Protein AF-A0A0M8T3G4-F1 (afdb_monomer_lite)

pLDDT: mean 87.83, std 5.73, range [63.56, 95.62]

Foldseek 3Di:
DLVVVCVVDDPVCNVVSLVVCVVVLQWAFAPAPPGGAIDGNPFQFGPVQLAGSVNHHDAWDDAPFDDPVLCPVLQVVLLVVCVVVVHDQAQKKKWAQAPVRFTQQFQIWGHHGRDIDGDHDDDPNRVSRRSRNTDHHGTMTMDGHPD

Radius of gyration: 18.66 Å; chains: 1; bounding box: 38×30×55 Å

Secondary structure (DSSP, 8-state):
-HHHHHHHS-HHHHHHHHHHHHHTTSEEE--BTTB--EEETT-SB-TTT-BBTTSPBP--B--TTS-GGGGTTHHHHHHHHHHHHTPPPPSEEEEEB-TTS-B--TTEEEEETTEEEEE---THHHHHHHT-----TT-EEEEE---

Structure (mmCIF, N/CA/C/O backbone):
data_AF-A0A0M8T3G4-F1
#
_entry.id   AF-A0A0M8T3G4-F1
#
loop_
_atom_site.group_PDB
_atom_site.id
_atom_site.type_symbol
_atom_site.label_atom_id
_atom_site.label_alt_id
_atom_site.label_comp_id
_atom_site.label_asym_id
_atom_site.label_entity_id
_atom_site.label_seq_id
_atom_site.pdbx_PDB_ins_code
_atom_site.Cartn_x
_atom_site.Cartn_y
_atom_site.Cartn_z
_atom_site.occupancy
_atom_site.B_iso_or_equiv
_atom_site.auth_seq_id
_atom_site.auth_comp_id
_atom_site.auth_asym_id
_atom_site.auth_atom_id
_atom_site.pdbx_PDB_model_num
ATOM 1 N N . MET A 1 1 ? -22.724 3.999 13.488 1.00 75.00 1 MET A N 1
ATOM 2 C CA . MET A 1 1 ? -23.328 3.354 14.682 1.00 75.00 1 MET A CA 1
ATOM 3 C C . MET A 1 1 ? -22.336 3.340 15.841 1.00 75.00 1 MET A C 1
ATOM 5 O O . MET A 1 1 ? -22.667 3.891 16.879 1.00 75.00 1 MET A O 1
ATOM 9 N N . ILE A 1 2 ? -21.120 2.816 15.632 1.00 80.62 2 ILE A N 1
ATOM 10 C CA . ILE A 1 2 ? -20.031 2.760 16.629 1.00 80.62 2 ILE A CA 1
ATOM 11 C C . ILE A 1 2 ? -19.739 4.137 17.251 1.00 80.62 2 ILE A C 1
ATOM 13 O O . ILE A 1 2 ? -19.848 4.290 18.460 1.00 80.62 2 ILE A O 1
ATOM 17 N N . GLU A 1 3 ? -19.493 5.170 16.437 1.00 80.50 3 GLU A N 1
ATOM 18 C CA . GLU A 1 3 ? -19.206 6.524 16.949 1.00 80.50 3 GLU A CA 1
ATOM 19 C C . GLU A 1 3 ? -20.337 7.124 17.795 1.00 80.50 3 GLU A C 1
ATOM 21 O O . GLU A 1 3 ? -20.079 7.819 18.771 1.00 80.50 3 GLU A O 1
ATOM 26 N N . LYS A 1 4 ? -21.602 6.851 17.442 1.00 80.75 4 LYS A N 1
ATOM 27 C CA . LYS A 1 4 ? -22.755 7.335 18.218 1.00 80.75 4 LYS A CA 1
ATOM 28 C C . LYS A 1 4 ? -22.816 6.667 19.592 1.00 80.75 4 LYS A C 1
ATOM 30 O O . LYS A 1 4 ? -23.148 7.339 20.559 1.00 80.75 4 LYS A O 1
ATOM 35 N N . ALA A 1 5 ? -22.494 5.375 19.668 1.00 77.31 5 ALA A N 1
ATOM 36 C CA . ALA A 1 5 ? -22.449 4.637 20.926 1.00 77.31 5 ALA A CA 1
ATOM 37 C C . ALA A 1 5 ? -21.272 5.082 21.807 1.00 77.31 5 ALA A C 1
ATOM 39 O O . ALA A 1 5 ? -21.477 5.326 22.990 1.00 77.31 5 ALA A O 1
ATOM 40 N N . LEU A 1 6 ? -20.079 5.275 21.227 1.00 81.19 6 LEU A N 1
ATOM 41 C CA . LEU A 1 6 ? -18.908 5.780 21.957 1.00 81.19 6 LEU A CA 1
ATOM 42 C C . LEU A 1 6 ? -19.143 7.196 22.501 1.00 81.19 6 LEU A C 1
ATOM 44 O O . LEU A 1 6 ? -18.851 7.455 23.658 1.00 81.19 6 LEU A O 1
ATOM 48 N N . ARG A 1 7 ? -19.755 8.096 21.718 1.00 81.88 7 ARG A N 1
ATOM 49 C CA . ARG A 1 7 ? -20.089 9.459 22.182 1.00 81.88 7 ARG A CA 1
ATOM 50 C C . ARG A 1 7 ? -21.150 9.507 23.284 1.00 81.88 7 ARG A C 1
ATOM 52 O O . ARG A 1 7 ? -21.239 10.509 23.982 1.00 81.88 7 ARG A O 1
ATOM 59 N N . ALA A 1 8 ? -21.996 8.483 23.386 1.00 77.12 8 ALA A N 1
ATOM 60 C CA . ALA A 1 8 ? -23.045 8.402 24.402 1.00 77.12 8 ALA A CA 1
ATOM 61 C C . ALA A 1 8 ? -22.566 7.733 25.703 1.00 77.12 8 ALA A C 1
ATOM 63 O O . ALA A 1 8 ? -23.256 7.825 26.718 1.00 77.12 8 ALA A O 1
ATOM 64 N N . ALA A 1 9 ? -21.416 7.055 25.670 1.00 78.81 9 ALA A N 1
ATOM 65 C CA . ALA A 1 9 ? -20.799 6.427 26.827 1.00 78.81 9 ALA A CA 1
ATOM 66 C C . ALA A 1 9 ? -20.013 7.459 27.648 1.00 78.81 9 ALA A C 1
ATOM 68 O O . ALA A 1 9 ? -19.378 8.356 27.098 1.00 78.81 9 ALA A O 1
ATOM 69 N N . ASN A 1 10 ? -20.036 7.324 28.974 1.00 83.56 10 ASN A N 1
ATOM 70 C CA . ASN A 1 10 ? -19.040 7.982 29.820 1.00 83.56 10 ASN A CA 1
ATOM 71 C C . ASN A 1 10 ? -17.698 7.218 29.780 1.00 83.56 10 ASN A C 1
ATOM 73 O O . ASN A 1 10 ? -17.633 6.101 29.268 1.00 83.56 10 ASN A O 1
ATOM 77 N N . GLU A 1 11 ? -16.638 7.787 30.362 1.00 75.94 11 GLU A N 1
ATOM 78 C CA . GLU A 1 11 ? -15.284 7.200 30.334 1.00 75.94 11 GLU A CA 1
ATOM 79 C C . GLU A 1 11 ? -15.228 5.751 30.854 1.00 75.94 11 GLU A C 1
ATOM 81 O O . GLU A 1 11 ? -14.522 4.916 30.297 1.00 75.94 11 GLU A O 1
ATOM 86 N N . GLN A 1 12 ? -16.009 5.415 31.889 1.00 76.38 12 GLN A N 1
ATOM 87 C CA . GLN A 1 12 ? -16.068 4.052 32.440 1.00 76.38 12 GLN A CA 1
ATOM 88 C C . GLN A 1 12 ? -16.815 3.074 31.523 1.00 76.38 12 GLN A C 1
ATOM 90 O O . GLN A 1 12 ? -16.531 1.879 31.520 1.00 76.38 12 GLN A O 1
ATOM 95 N N . GLN A 1 13 ? -17.786 3.567 30.758 1.00 86.25 13 GLN A N 1
ATOM 96 C CA . GLN A 1 13 ? -18.588 2.772 29.831 1.00 86.25 13 GLN A CA 1
ATOM 97 C C . GLN A 1 13 ? -17.901 2.584 28.480 1.00 86.25 13 GLN A C 1
ATOM 99 O O . GLN A 1 13 ? -18.222 1.631 27.772 1.00 86.25 13 GLN A O 1
ATOM 104 N N . GLU A 1 14 ? -16.976 3.469 28.111 1.00 85.50 14 GLU A N 1
ATOM 105 C CA . GLU A 1 14 ? -16.338 3.442 26.800 1.00 85.50 14 GLU A CA 1
ATOM 106 C C . GLU A 1 14 ? -15.586 2.127 26.556 1.00 85.50 14 GLU A C 1
ATOM 108 O O . GLU A 1 14 ? -15.777 1.510 25.508 1.00 85.50 14 GLU A O 1
ATOM 113 N N . GLU A 1 15 ? -14.809 1.642 27.531 1.00 86.00 15 GLU A N 1
ATOM 114 C CA . GLU A 1 15 ? -14.068 0.384 27.368 1.00 86.00 15 GLU A CA 1
ATOM 115 C C . GLU A 1 15 ? -15.009 -0.820 27.252 1.00 86.00 15 GLU A C 1
ATOM 117 O O . GLU A 1 15 ? -14.824 -1.661 26.378 1.00 86.00 15 GLU A O 1
ATOM 122 N N . VAL A 1 16 ? -16.088 -0.857 28.041 1.00 88.88 16 VAL A N 1
ATOM 123 C CA . VAL A 1 16 ? -17.111 -1.913 27.941 1.00 88.88 16 VAL A CA 1
ATOM 124 C C . VAL A 1 16 ? -17.764 -1.902 26.556 1.00 88.88 16 VAL A C 1
ATOM 126 O O . VAL A 1 16 ? -17.952 -2.946 25.933 1.00 88.88 16 VAL A O 1
ATOM 129 N N . VAL A 1 17 ? -18.088 -0.717 26.033 1.00 89.31 17 VAL A N 1
ATOM 130 C CA . VAL A 1 17 ? -18.651 -0.557 24.686 1.00 89.31 17 VAL A CA 1
ATOM 131 C C . VAL A 1 17 ? -17.654 -1.023 23.618 1.00 89.31 17 VAL A C 1
ATOM 133 O O . VAL A 1 17 ? -18.047 -1.722 22.679 1.00 89.31 17 VAL A O 1
ATOM 136 N N . ARG A 1 18 ? -16.364 -0.695 23.763 1.00 90.38 18 ARG A N 1
ATOM 137 C CA . ARG A 1 18 ? -15.296 -1.164 22.865 1.00 90.38 18 ARG A CA 1
ATOM 138 C C . ARG A 1 18 ? -15.154 -2.680 22.906 1.00 90.38 18 ARG A C 1
ATOM 140 O O . ARG A 1 18 ? -15.130 -3.296 21.844 1.00 90.38 18 ARG A O 1
ATOM 147 N N . GLU A 1 19 ? -15.129 -3.296 24.085 1.00 90.81 19 GLU A N 1
ATOM 148 C CA . GLU A 1 19 ? -15.077 -4.754 24.243 1.00 90.81 19 GLU A CA 1
ATOM 149 C C . GLU A 1 19 ? -16.262 -5.450 23.569 1.00 90.81 19 GLU A C 1
ATOM 151 O O . GLU A 1 19 ? -16.059 -6.407 22.819 1.00 90.81 19 GLU A O 1
ATOM 156 N N . VAL A 1 20 ? -17.485 -4.939 23.750 1.00 93.31 20 VAL A N 1
ATOM 157 C CA . VAL A 1 20 ? -18.684 -5.471 23.081 1.00 93.31 20 VAL A CA 1
ATOM 158 C C . VAL A 1 20 ? -18.550 -5.373 21.561 1.00 93.31 20 VAL A C 1
ATOM 160 O O . VAL A 1 20 ? -18.824 -6.344 20.854 1.00 93.31 20 VAL A O 1
ATOM 163 N N . PHE A 1 21 ? -18.090 -4.237 21.033 1.00 93.56 21 PHE A N 1
ATOM 164 C CA . PHE A 1 21 ? -17.885 -4.085 19.592 1.00 93.56 21 PHE A CA 1
ATOM 165 C C . PHE A 1 21 ? -16.756 -4.965 19.046 1.00 93.56 21 PHE A C 1
ATOM 167 O O . PHE A 1 21 ? -16.890 -5.488 17.937 1.00 93.56 21 PHE A O 1
ATOM 174 N N . ARG A 1 22 ? -15.675 -5.174 19.808 1.00 93.25 22 ARG A N 1
ATOM 175 C CA . ARG A 1 22 ? -14.606 -6.123 19.461 1.00 93.25 22 ARG A CA 1
ATOM 176 C C . ARG A 1 22 ? -15.144 -7.556 19.426 1.00 93.25 22 ARG A C 1
ATOM 178 O O . ARG A 1 22 ? -14.923 -8.262 18.447 1.00 93.25 22 ARG A O 1
ATOM 185 N N . ALA A 1 23 ? -15.905 -7.968 20.443 1.00 92.44 23 ALA A N 1
ATOM 186 C CA . ALA A 1 23 ? -16.519 -9.296 20.519 1.00 92.44 23 ALA A CA 1
ATOM 187 C C . ALA A 1 23 ? -17.538 -9.541 19.392 1.00 92.44 23 ALA A C 1
ATOM 189 O O . ALA A 1 23 ? -17.631 -10.650 18.871 1.00 92.44 23 ALA A O 1
ATOM 190 N N . ALA A 1 24 ? -18.256 -8.498 18.971 1.00 92.50 24 ALA A N 1
ATOM 191 C CA . ALA A 1 24 ? -19.171 -8.536 17.832 1.00 92.50 24 ALA A CA 1
ATOM 192 C C . ALA A 1 24 ? -18.465 -8.481 16.459 1.00 92.50 24 ALA A C 1
ATOM 194 O O . ALA A 1 24 ? -19.137 -8.510 15.430 1.00 92.50 24 ALA A O 1
ATOM 195 N N . GLY A 1 25 ? -17.132 -8.357 16.417 1.00 90.94 25 GLY A N 1
ATOM 196 C CA . GLY A 1 25 ? -16.353 -8.257 15.177 1.00 90.94 25 GLY A CA 1
ATOM 197 C C . GLY A 1 25 ? -16.485 -6.918 14.443 1.00 90.94 25 GLY A C 1
ATOM 198 O O . GLY A 1 25 ? -16.038 -6.797 13.304 1.00 90.94 25 GLY A O 1
ATOM 199 N N . LEU A 1 26 ? -17.086 -5.910 15.080 1.00 92.62 26 LEU A N 1
ATOM 200 C CA . LEU A 1 26 ? -17.279 -4.569 14.520 1.00 92.62 26 LEU A CA 1
ATOM 201 C C . LEU A 1 26 ? -16.032 -3.692 14.678 1.00 92.62 26 LEU A C 1
ATOM 203 O O . LEU A 1 26 ? -15.796 -2.801 13.857 1.00 92.62 26 LEU A O 1
ATOM 207 N N . LEU A 1 27 ? -15.232 -3.979 15.706 1.00 93.81 27 LEU A N 1
ATOM 208 C CA . LEU A 1 27 ? -13.904 -3.421 15.910 1.00 93.81 27 LEU A CA 1
ATOM 209 C C . LEU A 1 27 ? -12.852 -4.529 15.948 1.00 93.81 27 LEU A C 1
ATOM 211 O O . LEU A 1 27 ? -13.118 -5.655 16.364 1.00 93.81 27 LEU A O 1
ATOM 215 N N . TRP A 1 28 ? -11.629 -4.188 15.567 1.00 92.12 28 TRP A N 1
ATOM 216 C CA . TRP A 1 28 ? -10.445 -4.975 15.865 1.00 92.12 28 TRP A CA 1
ATOM 217 C C . TRP A 1 28 ? -9.375 -4.071 16.466 1.00 92.12 28 TRP A C 1
ATOM 219 O O . TRP A 1 28 ? -9.056 -3.007 15.931 1.00 92.12 28 TRP A O 1
ATOM 229 N N . GLN A 1 29 ? -8.801 -4.512 17.579 1.00 92.25 29 GLN A N 1
ATOM 230 C CA . GLN A 1 29 ? -7.700 -3.802 18.207 1.00 92.25 29 GLN A CA 1
ATOM 231 C C . GLN A 1 29 ? -6.387 -4.167 17.518 1.00 92.25 29 GLN A C 1
ATOM 233 O O . GLN A 1 29 ? -6.107 -5.339 17.235 1.00 92.25 29 GLN A O 1
ATOM 238 N N . CYS A 1 30 ? -5.571 -3.156 17.251 1.00 90.31 30 CYS A N 1
ATOM 239 C CA . CYS A 1 30 ? -4.228 -3.349 16.743 1.00 90.31 30 CYS A CA 1
ATOM 240 C C . CYS A 1 30 ? -3.383 -4.204 17.698 1.00 90.31 30 CYS A C 1
ATOM 242 O O . CYS A 1 30 ? -3.398 -4.018 18.909 1.00 90.31 30 CYS A O 1
ATOM 244 N N . LYS A 1 31 ? -2.613 -5.138 17.130 1.00 86.69 31 LYS A N 1
ATOM 245 C CA . LYS A 1 31 ? -1.692 -6.026 17.865 1.00 86.69 31 LYS A CA 1
ATOM 246 C C . LYS A 1 31 ? -0.238 -5.546 17.808 1.00 86.69 31 LYS A C 1
ATOM 248 O O . LYS A 1 31 ? 0.695 -6.340 17.911 1.00 86.69 31 LYS A O 1
ATOM 253 N N . GLY A 1 32 ? -0.034 -4.258 17.544 1.00 82.50 32 GLY A N 1
ATOM 254 C CA . GLY A 1 32 ? 1.285 -3.639 17.577 1.00 82.50 32 GLY A CA 1
ATOM 255 C C . GLY A 1 32 ? 1.783 -3.555 19.016 1.00 82.50 32 GLY A C 1
ATOM 256 O O . GLY A 1 32 ? 0.992 -3.292 19.914 1.00 82.50 32 GLY A O 1
ATOM 257 N N . ARG A 1 33 ? 3.091 -3.746 19.226 1.00 83.00 33 ARG A N 1
ATOM 258 C CA . ARG A 1 33 ? 3.709 -3.724 20.564 1.00 83.00 33 ARG A CA 1
ATOM 259 C C . ARG A 1 33 ? 3.295 -2.499 21.390 1.00 83.00 33 ARG A C 1
ATOM 261 O O . ARG A 1 33 ? 2.974 -2.652 22.559 1.00 83.00 33 ARG A O 1
ATOM 268 N N . ASP A 1 34 ? 3.257 -1.335 20.745 1.00 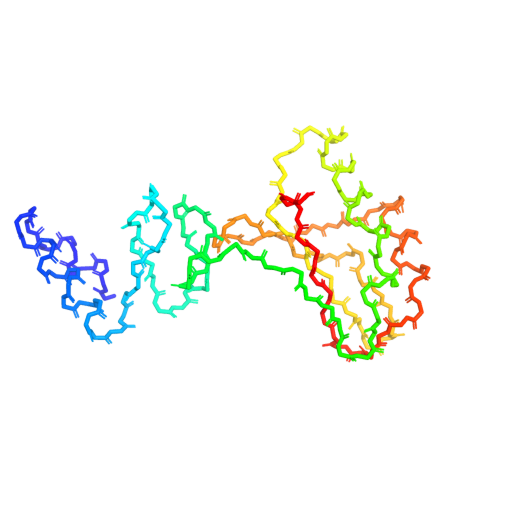85.50 34 ASP A N 1
ATOM 269 C CA . ASP A 1 34 ? 2.984 -0.042 21.379 1.00 85.50 34 ASP A CA 1
ATOM 270 C C . ASP A 1 34 ? 1.739 0.647 20.779 1.00 85.50 34 ASP A C 1
ATOM 272 O O . ASP A 1 34 ? 1.602 1.865 20.838 1.00 85.50 34 ASP A O 1
ATOM 276 N N . CYS A 1 35 ? 0.833 -0.110 20.142 1.00 86.44 35 CYS A N 1
ATOM 277 C CA . CYS A 1 35 ? -0.358 0.447 19.495 1.00 86.44 35 CYS A CA 1
ATOM 278 C C . CYS A 1 35 ? -1.606 -0.369 19.830 1.00 86.44 35 CYS A C 1
ATOM 280 O O . CYS A 1 35 ? -1.768 -1.480 19.327 1.00 86.44 35 CYS A O 1
ATOM 282 N N . LEU A 1 36 ? -2.502 0.237 20.614 1.00 87.38 36 LEU A N 1
ATOM 283 C CA . LEU A 1 36 ? -3.775 -0.333 21.076 1.00 87.38 36 LEU A CA 1
ATOM 284 C C . LEU A 1 36 ? -4.995 0.289 20.377 1.00 87.38 36 LEU A C 1
ATOM 286 O O . LEU A 1 36 ? -6.107 0.241 20.899 1.00 87.38 36 LEU A O 1
ATOM 290 N N . PHE A 1 37 ? -4.787 0.903 19.209 1.00 89.69 37 PHE A N 1
ATOM 291 C CA . PHE A 1 37 ? -5.846 1.590 18.473 1.00 89.69 37 PHE A CA 1
ATOM 292 C C . PHE A 1 37 ? -6.920 0.599 18.002 1.00 89.69 37 PHE A C 1
ATOM 294 O O . PHE A 1 37 ? -6.592 -0.468 17.470 1.00 89.69 37 PHE A O 1
ATOM 301 N N . ASP A 1 38 ? -8.190 0.960 18.181 1.00 91.50 38 ASP A N 1
ATOM 302 C CA . ASP A 1 38 ? -9.326 0.210 17.648 1.00 91.50 38 ASP A CA 1
ATOM 303 C C . ASP A 1 38 ? -9.653 0.667 16.236 1.00 91.50 38 ASP A C 1
ATOM 305 O O . ASP A 1 38 ? -9.842 1.850 15.979 1.00 91.50 38 ASP A O 1
ATOM 309 N N . ASN A 1 39 ? -9.793 -0.296 15.340 1.00 90.94 39 ASN A N 1
ATOM 310 C CA . ASN A 1 39 ? -10.089 -0.068 13.938 1.00 90.94 39 ASN A CA 1
ATOM 311 C C . ASN A 1 39 ? -11.418 -0.728 13.593 1.00 90.94 39 ASN A C 1
ATOM 313 O O . ASN A 1 39 ? -11.790 -1.752 14.164 1.00 90.94 39 ASN A O 1
ATOM 317 N N . THR A 1 40 ? -12.135 -0.171 12.631 1.00 90.62 40 THR A N 1
ATOM 318 C CA . THR A 1 40 ? -13.386 -0.737 12.127 1.00 90.62 40 THR A CA 1
ATOM 319 C C . THR A 1 40 ? -13.159 -2.032 11.352 1.00 90.62 40 THR A C 1
ATOM 321 O O . THR A 1 40 ? -12.086 -2.292 10.803 1.00 90.62 40 THR A O 1
ATOM 324 N N . ALA A 1 41 ? -14.215 -2.837 11.240 1.00 86.31 41 ALA A N 1
ATOM 325 C CA . ALA A 1 41 ? -14.207 -4.058 10.444 1.00 86.31 41 ALA A CA 1
ATOM 326 C C . ALA A 1 41 ? -13.874 -3.848 8.950 1.00 86.31 41 ALA A C 1
ATOM 328 O O . ALA A 1 41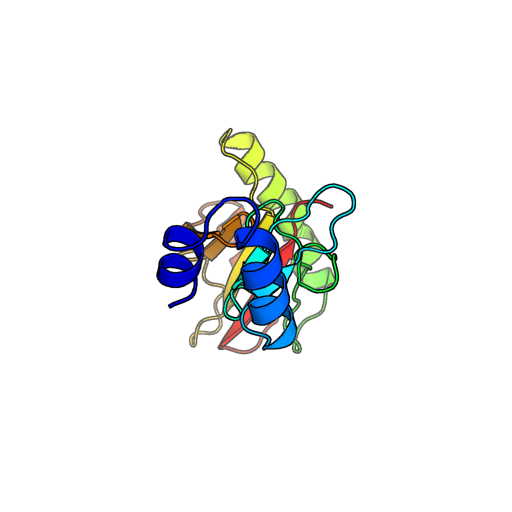 ? -13.446 -4.805 8.311 1.00 86.31 41 ALA A O 1
ATOM 329 N N . ALA A 1 42 ? -14.032 -2.638 8.407 1.00 85.25 42 ALA A N 1
ATOM 330 C CA . ALA A 1 42 ? -13.689 -2.323 7.019 1.00 85.25 42 ALA A CA 1
ATOM 331 C C . ALA A 1 42 ? -12.201 -1.982 6.826 1.00 85.25 42 ALA A C 1
ATOM 333 O O . ALA A 1 42 ? -11.677 -2.120 5.728 1.00 85.25 42 ALA A O 1
ATOM 334 N N . GLN A 1 43 ? -11.506 -1.556 7.885 1.00 84.81 43 GLN A N 1
ATOM 335 C CA . GLN A 1 43 ? -10.088 -1.218 7.808 1.00 84.81 43 GLN A CA 1
ATOM 336 C C . GLN A 1 43 ? -9.235 -2.495 7.770 1.00 84.81 43 GLN A C 1
ATOM 338 O O . GLN A 1 43 ? -9.345 -3.370 8.644 1.00 84.81 43 GLN A O 1
ATOM 343 N N . GLU A 1 44 ? -8.366 -2.588 6.763 1.00 82.00 44 GLU A N 1
ATOM 344 C CA . GLU A 1 44 ? -7.343 -3.635 6.661 1.00 82.00 44 GLU A CA 1
ATOM 345 C C . GLU A 1 44 ? -6.096 -3.307 7.491 1.00 82.00 44 GLU A C 1
ATOM 347 O O . GLU A 1 44 ? -5.470 -4.204 8.067 1.00 82.00 44 GLU A O 1
ATOM 352 N N . LEU A 1 45 ? -5.759 -2.016 7.574 1.00 86.06 45 LEU A N 1
ATOM 353 C CA . LEU A 1 45 ? -4.582 -1.482 8.250 1.00 86.06 45 LEU A CA 1
ATOM 354 C C . LEU A 1 45 ? -4.990 -0.611 9.437 1.00 86.06 45 LEU A C 1
ATOM 356 O O . LEU A 1 45 ? -6.037 0.030 9.435 1.00 86.06 45 LEU A O 1
ATOM 360 N N . CYS A 1 46 ? -4.153 -0.624 10.468 1.00 87.25 46 CYS A N 1
ATOM 361 C CA . CYS A 1 46 ? -4.380 0.099 11.706 1.00 87.25 46 CYS A CA 1
ATOM 362 C C . CYS A 1 46 ? -4.172 1.597 11.499 1.00 87.25 46 CYS A C 1
ATOM 364 O O . CYS A 1 46 ? -3.129 2.006 10.999 1.00 87.25 46 CYS A O 1
ATOM 366 N N . GLU A 1 47 ? -5.094 2.415 11.984 1.00 84.75 47 GLU A N 1
ATOM 367 C CA . GLU A 1 47 ? -5.015 3.869 11.916 1.00 84.75 47 GLU A CA 1
ATOM 368 C C . GLU A 1 47 ? -3.910 4.483 12.758 1.00 84.75 47 GLU A C 1
ATOM 370 O O . GLU A 1 47 ? -3.258 5.426 12.320 1.00 84.75 47 GLU A O 1
ATOM 375 N N . GLY A 1 48 ? -3.605 3.888 13.908 1.00 82.19 48 GLY A N 1
ATOM 376 C CA . GLY A 1 48 ? -2.522 4.377 14.753 1.00 82.19 48 GLY A CA 1
ATOM 377 C C . GLY A 1 48 ? -1.114 4.062 14.233 1.00 82.19 48 GLY A C 1
ATOM 378 O O . GLY A 1 48 ? -0.187 4.809 14.524 1.00 82.19 48 GLY A O 1
ATOM 379 N N . CYS A 1 49 ? -0.905 2.944 13.524 1.00 83.12 49 CYS A N 1
ATOM 380 C CA . CYS A 1 49 ? 0.461 2.503 13.177 1.00 83.12 49 CYS A CA 1
ATOM 381 C C . CYS A 1 49 ? 0.627 1.742 11.851 1.00 83.12 49 CYS A C 1
ATOM 383 O O . CYS A 1 49 ? 1.687 1.160 11.615 1.00 83.12 49 CYS A O 1
ATOM 385 N N . GLY A 1 50 ? -0.414 1.659 11.024 1.00 81.94 50 GLY A N 1
ATOM 386 C CA . GLY A 1 50 ? -0.377 1.037 9.697 1.00 81.94 50 GLY A CA 1
ATOM 387 C C . GLY A 1 50 ? -0.188 -0.479 9.663 1.00 81.94 50 GLY A C 1
ATOM 388 O O . GLY A 1 50 ? 0.041 -1.064 8.607 1.00 81.94 50 GLY A O 1
ATOM 389 N N . ARG A 1 51 ? -0.279 -1.160 10.810 1.00 87.44 51 ARG A N 1
ATOM 390 C CA . ARG A 1 51 ? -0.185 -2.626 10.884 1.00 87.44 51 ARG A CA 1
ATOM 391 C C . ARG A 1 51 ? -1.511 -3.296 10.550 1.00 87.44 51 ARG A C 1
ATOM 393 O O . ARG A 1 51 ? -2.564 -2.820 10.941 1.00 87.44 51 ARG A O 1
ATOM 400 N N . GLN A 1 52 ? -1.447 -4.449 9.906 1.00 87.81 52 GLN A N 1
ATOM 401 C CA . GLN A 1 52 ? -2.563 -5.359 9.689 1.00 87.81 52 GLN A CA 1
ATOM 402 C C . GLN A 1 52 ? -3.111 -5.925 11.009 1.00 87.81 52 GLN A C 1
ATOM 404 O O . GLN A 1 52 ? -2.446 -5.914 12.050 1.00 87.81 52 GLN A O 1
ATOM 409 N N . ARG A 1 53 ? -4.295 -6.547 10.941 1.00 88.00 53 ARG A N 1
ATOM 410 C CA . ARG A 1 53 ? -4.965 -7.243 12.065 1.00 88.00 53 ARG A CA 1
ATOM 411 C C . ARG A 1 53 ? -4.114 -8.279 12.789 1.00 88.00 53 ARG A C 1
ATOM 413 O O . ARG A 1 53 ? -4.283 -8.523 13.982 1.00 88.00 53 ARG A O 1
ATOM 420 N N . ASN A 1 54 ? -3.209 -8.919 12.060 1.00 86.38 54 ASN A N 1
ATOM 421 C CA . ASN A 1 54 ? -2.279 -9.916 12.587 1.00 86.38 54 ASN A CA 1
ATOM 422 C C . ASN A 1 54 ? -1.006 -9.285 13.197 1.00 86.38 54 ASN A C 1
ATOM 424 O O . ASN A 1 54 ? -0.096 -10.013 13.581 1.00 86.38 54 ASN A O 1
ATOM 428 N N . GLY A 1 55 ? -0.918 -7.952 13.263 1.00 85.50 55 GLY A N 1
ATOM 429 C CA . GLY A 1 55 ? 0.236 -7.201 13.762 1.00 85.50 55 GLY A CA 1
ATOM 430 C C . GLY A 1 55 ? 1.377 -7.032 12.752 1.00 85.50 55 GLY A C 1
ATOM 431 O O . GLY A 1 55 ? 2.361 -6.350 13.053 1.00 85.50 55 GLY A O 1
ATOM 432 N N . ARG A 1 56 ? 1.286 -7.614 11.551 1.00 86.31 56 ARG A N 1
ATOM 433 C CA . ARG A 1 56 ? 2.289 -7.441 10.488 1.00 86.31 56 ARG A CA 1
ATOM 434 C C . ARG A 1 56 ? 2.140 -6.071 9.829 1.00 86.31 56 ARG A C 1
ATOM 436 O O . ARG A 1 56 ? 1.065 -5.489 9.847 1.00 86.31 56 ARG A O 1
ATOM 443 N N . ARG A 1 57 ? 3.220 -5.532 9.267 1.00 85.75 57 ARG A N 1
ATOM 444 C CA . ARG A 1 57 ? 3.138 -4.355 8.383 1.00 85.75 57 ARG A CA 1
ATOM 445 C C . ARG A 1 57 ? 2.561 -4.773 7.025 1.00 85.75 57 ARG A C 1
ATOM 447 O O . ARG A 1 57 ? 2.574 -5.965 6.708 1.00 85.75 57 ARG A O 1
ATOM 454 N N . ILE A 1 58 ? 2.059 -3.808 6.255 1.00 87.31 58 ILE A N 1
ATOM 455 C CA . ILE A 1 58 ? 1.673 -4.023 4.854 1.00 87.31 58 ILE A CA 1
ATOM 456 C C . ILE A 1 58 ? 2.834 -4.681 4.098 1.00 87.31 58 ILE A C 1
ATOM 458 O O . ILE A 1 58 ? 3.955 -4.232 4.210 1.00 87.31 58 ILE A O 1
ATOM 462 N N . ALA A 1 59 ? 2.627 -5.791 3.402 1.00 89.56 59 ALA A N 1
ATOM 463 C CA . ALA A 1 59 ? 3.728 -6.511 2.755 1.00 89.56 59 ALA A CA 1
ATOM 464 C C . ALA A 1 59 ? 3.731 -6.277 1.246 1.00 89.56 59 ALA A C 1
ATOM 466 O O . ALA A 1 59 ? 2.707 -5.876 0.683 1.00 89.56 59 ALA A O 1
ATOM 467 N N . ASP A 1 60 ? 4.852 -6.600 0.600 1.00 91.88 60 ASP A N 1
ATOM 468 C CA . ASP A 1 60 ? 4.890 -6.697 -0.856 1.00 91.88 60 ASP A CA 1
ATOM 469 C C . ASP A 1 60 ? 3.765 -7.624 -1.351 1.00 91.88 60 ASP A C 1
ATOM 471 O O . ASP A 1 60 ? 3.416 -8.612 -0.693 1.00 91.88 60 ASP A O 1
ATOM 475 N N . ARG A 1 61 ? 3.196 -7.299 -2.508 1.00 92.31 61 ARG A N 1
ATOM 476 C CA . ARG A 1 61 ? 2.296 -8.169 -3.266 1.00 92.31 61 ARG A CA 1
ATOM 477 C C . ARG A 1 61 ? 2.893 -8.281 -4.652 1.00 92.31 61 ARG A C 1
ATOM 479 O O . ARG A 1 61 ? 2.947 -7.286 -5.358 1.00 92.31 61 ARG A O 1
ATOM 486 N N . VAL A 1 62 ? 3.366 -9.470 -4.995 1.00 91.56 62 VAL A N 1
ATOM 487 C CA . VAL A 1 62 ? 3.850 -9.767 -6.342 1.00 91.56 62 VAL A CA 1
ATOM 488 C C . VAL A 1 62 ? 2.688 -10.394 -7.113 1.00 91.56 62 VAL A C 1
ATOM 490 O O . VAL A 1 62 ? 2.009 -11.256 -6.537 1.00 91.56 62 VAL A O 1
ATOM 493 N N . PRO A 1 63 ? 2.431 -9.963 -8.357 1.00 90.12 63 PRO A N 1
ATOM 494 C CA . PRO A 1 63 ? 1.445 -10.600 -9.216 1.00 90.12 63 PRO A CA 1
ATOM 495 C C . PRO A 1 63 ? 1.695 -12.113 -9.324 1.00 90.12 63 PRO A C 1
ATOM 497 O O . PRO A 1 63 ? 2.850 -12.523 -9.456 1.00 90.12 63 PRO A O 1
ATOM 500 N N . PRO A 1 64 ? 0.655 -12.962 -9.250 1.00 86.75 64 PRO A N 1
ATOM 501 C CA . PRO A 1 64 ? 0.785 -14.414 -9.387 1.00 86.75 64 PRO A CA 1
ATOM 502 C C . PRO A 1 64 ? 1.525 -14.882 -10.646 1.00 86.75 64 PRO A C 1
ATOM 504 O O . PRO A 1 64 ? 2.148 -15.944 -10.627 1.00 86.75 64 PRO A O 1
ATOM 507 N N . SER A 1 65 ? 1.439 -14.110 -11.727 1.00 86.62 65 SER A N 1
ATOM 508 C CA . SER A 1 65 ? 2.076 -14.394 -13.015 1.00 86.62 65 SER A CA 1
ATOM 509 C C . SER A 1 65 ? 3.553 -13.957 -13.096 1.00 86.62 65 SER A C 1
ATOM 511 O O . SER A 1 65 ? 4.226 -14.263 -14.083 1.00 86.62 65 SER A O 1
ATOM 513 N N . SER A 1 66 ? 4.089 -13.307 -12.055 1.00 86.31 66 SER A N 1
ATOM 514 C CA . SER A 1 66 ? 5.417 -12.677 -12.063 1.00 86.31 66 SER A CA 1
ATOM 515 C C . SER A 1 66 ? 6.330 -13.186 -10.946 1.00 86.31 66 SER A C 1
ATOM 517 O O . SER A 1 66 ? 5.890 -13.766 -9.950 1.00 86.31 66 SER A O 1
ATOM 519 N N . HIS A 1 67 ? 7.637 -12.952 -11.085 1.00 87.12 67 HIS A N 1
ATOM 520 C CA . HIS A 1 67 ? 8.630 -13.292 -10.070 1.00 87.12 67 HIS A CA 1
ATOM 521 C C . HIS A 1 67 ? 9.013 -12.051 -9.240 1.00 87.12 67 HIS A C 1
ATOM 523 O O . HIS A 1 67 ? 9.129 -10.960 -9.793 1.00 87.12 67 HIS A O 1
ATOM 529 N N . PRO A 1 68 ? 9.280 -12.173 -7.922 1.00 85.06 68 PRO A N 1
ATOM 530 C CA . PRO A 1 68 ? 9.709 -11.035 -7.102 1.00 85.06 68 PRO A CA 1
ATOM 531 C C . PRO A 1 68 ? 10.948 -10.299 -7.634 1.00 85.06 68 PRO A C 1
ATOM 533 O O . PRO A 1 68 ? 11.067 -9.089 -7.449 1.00 85.06 68 PRO A O 1
ATOM 536 N N . ASP A 1 69 ? 11.853 -11.024 -8.297 1.00 87.25 69 ASP A N 1
ATOM 537 C CA . ASP A 1 69 ? 13.083 -10.458 -8.865 1.00 87.25 69 ASP A CA 1
ATOM 538 C C . ASP A 1 69 ? 12.816 -9.500 -10.029 1.00 87.25 69 ASP A C 1
ATOM 540 O O . ASP A 1 69 ? 13.606 -8.583 -10.240 1.00 87.25 69 ASP A O 1
ATOM 544 N N . ASP A 1 70 ? 11.689 -9.663 -10.731 1.00 84.75 70 ASP A N 1
ATOM 545 C CA . ASP A 1 70 ? 11.297 -8.779 -11.834 1.00 84.75 70 ASP A CA 1
ATOM 546 C C . ASP A 1 70 ? 11.121 -7.335 -11.329 1.00 84.75 70 ASP A C 1
ATOM 548 O O . ASP A 1 70 ? 11.392 -6.380 -12.044 1.00 84.75 70 ASP A O 1
ATOM 552 N N . PHE A 1 71 ? 10.770 -7.169 -10.050 1.00 87.81 71 PHE A N 1
ATOM 553 C CA . PHE A 1 71 ? 10.472 -5.881 -9.419 1.00 87.81 71 PHE A CA 1
ATOM 554 C C . PHE A 1 71 ? 11.545 -5.431 -8.420 1.00 87.81 71 PHE A C 1
ATOM 556 O O . PHE A 1 71 ? 11.345 -4.460 -7.683 1.00 87.81 71 PHE A O 1
ATOM 563 N N . ALA A 1 72 ? 12.686 -6.126 -8.349 1.00 86.56 72 ALA A N 1
ATOM 564 C CA . ALA A 1 72 ? 13.696 -5.889 -7.316 1.00 86.56 72 ALA A CA 1
ATOM 565 C C . ALA A 1 72 ? 14.257 -4.455 -7.338 1.00 86.56 72 ALA A C 1
ATOM 567 O O . ALA A 1 72 ? 14.599 -3.909 -6.286 1.00 86.56 72 ALA A O 1
ATOM 568 N N . ALA A 1 73 ? 14.313 -3.834 -8.521 1.00 88.94 73 ALA A N 1
ATOM 569 C CA . ALA A 1 73 ? 14.800 -2.470 -8.707 1.00 88.94 73 ALA A CA 1
ATOM 570 C C . ALA A 1 73 ? 13.790 -1.385 -8.286 1.00 88.94 73 ALA A C 1
ATOM 572 O O . ALA A 1 73 ? 14.202 -0.268 -7.978 1.00 88.94 73 ALA A O 1
ATOM 573 N N . LEU A 1 74 ? 12.489 -1.695 -8.208 1.00 92.88 74 LEU A N 1
ATOM 574 C CA . LEU A 1 74 ? 11.467 -0.683 -7.923 1.00 92.88 74 LEU A CA 1
ATOM 575 C C . LEU A 1 74 ? 11.545 -0.149 -6.495 1.00 92.88 74 LEU A C 1
ATOM 577 O O . LEU A 1 74 ? 11.434 1.054 -6.288 1.00 92.88 74 LEU A O 1
ATOM 581 N N . ARG A 1 75 ? 11.761 -1.007 -5.488 1.00 94.56 75 ARG A N 1
ATOM 582 C CA . ARG A 1 75 ? 11.830 -0.552 -4.086 1.00 94.56 75 ARG A CA 1
ATOM 583 C C . ARG A 1 75 ? 12.891 0.535 -3.862 1.00 94.56 75 ARG A C 1
ATOM 585 O O . ARG A 1 75 ? 12.513 1.592 -3.354 1.00 94.56 75 ARG A O 1
ATOM 592 N N 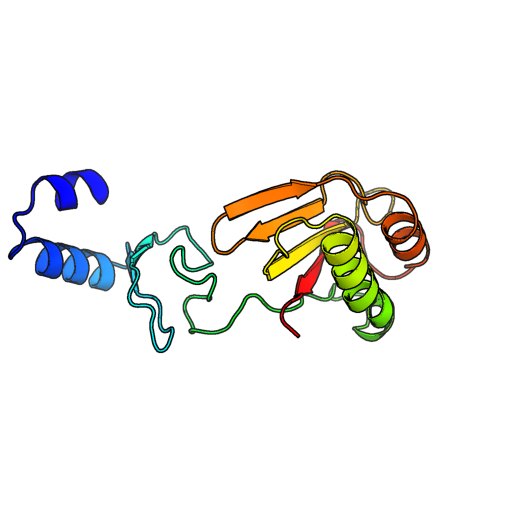. PRO A 1 76 ? 14.183 0.323 -4.190 1.00 94.75 76 PRO A N 1
ATOM 593 C CA . PRO A 1 76 ? 15.196 1.351 -3.962 1.00 94.75 76 PRO A CA 1
ATOM 594 C C . PRO A 1 76 ? 14.923 2.617 -4.781 1.00 94.75 76 PRO A C 1
ATOM 596 O O . PRO A 1 76 ? 15.203 3.718 -4.311 1.00 94.75 76 PRO A O 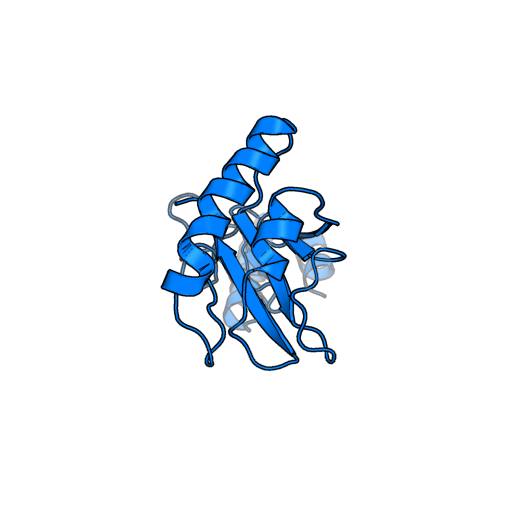1
ATOM 599 N N . LEU A 1 77 ? 14.332 2.478 -5.969 1.00 95.44 77 LEU A N 1
ATOM 600 C CA . LEU A 1 77 ? 13.977 3.604 -6.821 1.00 95.44 77 LEU A CA 1
ATOM 601 C C . LEU A 1 77 ? 12.848 4.449 -6.205 1.00 95.44 77 LEU A C 1
ATOM 603 O O . LEU A 1 77 ? 12.987 5.665 -6.096 1.00 95.44 77 LEU A O 1
ATOM 607 N N . LEU A 1 78 ? 11.788 3.819 -5.694 1.00 95.62 78 LEU A N 1
ATOM 608 C CA . LEU A 1 78 ? 10.704 4.499 -4.976 1.00 95.62 78 LEU A CA 1
ATOM 609 C C . LEU A 1 78 ? 11.198 5.157 -3.683 1.00 95.62 78 LEU A C 1
ATOM 611 O O . LEU A 1 78 ? 10.847 6.299 -3.393 1.00 95.62 78 LEU A O 1
ATOM 615 N N . GLN A 1 79 ? 12.049 4.470 -2.915 1.00 95.44 79 GLN A N 1
ATOM 616 C CA . GLN A 1 79 ? 12.667 5.053 -1.720 1.00 95.44 79 GLN A CA 1
ATOM 617 C C . GLN A 1 79 ? 13.484 6.304 -2.072 1.00 95.44 79 GLN A C 1
ATOM 619 O O . GLN A 1 79 ? 13.389 7.318 -1.374 1.00 95.44 79 GLN A O 1
ATOM 624 N N . ALA A 1 80 ? 14.254 6.264 -3.164 1.00 95.06 80 ALA A N 1
ATOM 625 C CA . ALA A 1 80 ? 15.018 7.411 -3.640 1.00 95.06 80 ALA A CA 1
ATOM 626 C C . ALA A 1 80 ? 14.106 8.554 -4.114 1.00 95.06 80 ALA A C 1
ATOM 628 O O . ALA A 1 80 ? 14.374 9.705 -3.773 1.00 95.06 80 ALA A O 1
ATOM 629 N N . TYR A 1 81 ? 13.013 8.241 -4.818 1.00 95.44 81 TYR A N 1
ATOM 630 C CA . TYR A 1 81 ? 12.015 9.214 -5.270 1.00 95.44 81 TYR A CA 1
ATOM 631 C C . TYR A 1 81 ? 11.453 10.030 -4.097 1.00 95.44 81 TYR A C 1
ATOM 633 O O . TYR A 1 81 ? 11.616 11.251 -4.060 1.00 95.44 81 TYR A O 1
ATOM 641 N N . PHE A 1 82 ? 10.876 9.371 -3.085 1.00 94.50 82 PHE A N 1
ATOM 642 C CA . PHE A 1 82 ? 10.284 10.070 -1.934 1.00 94.50 82 PHE A CA 1
ATOM 643 C C . PHE A 1 82 ? 11.330 10.808 -1.095 1.00 94.50 82 PHE A C 1
ATOM 645 O O . PHE A 1 82 ? 11.075 11.918 -0.625 1.00 94.50 82 PHE A O 1
ATOM 652 N N . THR A 1 83 ? 12.525 10.229 -0.945 1.00 93.94 83 THR A N 1
ATOM 653 C CA . THR A 1 83 ? 13.634 10.898 -0.249 1.00 93.94 83 THR A CA 1
ATOM 654 C C . THR A 1 83 ? 14.057 12.177 -0.974 1.00 93.94 83 THR A C 1
ATOM 656 O O . THR A 1 83 ? 14.253 13.206 -0.330 1.00 93.94 83 THR A O 1
ATOM 659 N N . GLY A 1 84 ? 14.170 12.137 -2.306 1.00 93.12 84 GLY A N 1
ATOM 660 C CA . GLY A 1 84 ? 14.568 13.280 -3.130 1.00 93.12 84 GLY A CA 1
ATOM 661 C C . GLY A 1 84 ? 13.533 14.405 -3.156 1.00 93.12 84 GLY A C 1
ATOM 662 O O . GLY A 1 84 ? 13.909 15.575 -3.165 1.00 93.12 84 GLY A O 1
ATOM 663 N N . GLN A 1 85 ? 12.244 14.062 -3.101 1.00 91.81 85 GLN A N 1
ATOM 664 C CA . GLN A 1 85 ? 11.140 15.028 -3.027 1.00 91.81 85 GLN A CA 1
ATOM 665 C C . GLN A 1 85 ? 10.984 15.660 -1.631 1.00 91.81 85 GLN A C 1
ATOM 667 O O . GLN A 1 85 ? 10.302 16.672 -1.478 1.00 91.81 85 GLN A O 1
ATOM 672 N N . GLY A 1 86 ? 11.592 15.076 -0.591 1.00 90.44 86 GLY A N 1
ATOM 673 C CA . GLY A 1 86 ? 11.433 15.536 0.794 1.00 90.44 86 GLY A CA 1
ATOM 674 C C . GLY A 1 86 ? 10.021 15.325 1.356 1.00 90.44 86 GLY A C 1
ATOM 675 O O . GLY A 1 86 ? 9.654 15.924 2.367 1.00 90.44 86 GLY A O 1
ATOM 676 N N . THR A 1 87 ? 9.217 14.489 0.703 1.00 88.38 87 THR A N 1
ATOM 677 C CA . THR A 1 87 ? 7.859 14.135 1.121 1.00 88.38 87 THR A CA 1
ATOM 678 C C . THR A 1 87 ? 7.875 12.981 2.126 1.00 88.38 87 THR A C 1
ATOM 680 O O . THR A 1 87 ? 8.816 12.182 2.128 1.00 88.38 87 THR A O 1
ATOM 683 N N . PRO A 1 88 ? 6.837 12.835 2.969 1.00 89.88 88 PRO A N 1
ATOM 684 C CA . PRO A 1 88 ? 6.703 11.667 3.834 1.00 89.88 88 PRO A CA 1
ATOM 685 C C . PRO A 1 88 ? 6.763 10.360 3.031 1.00 89.88 88 PRO A C 1
ATOM 687 O O . PRO A 1 88 ? 6.074 10.217 2.028 1.00 89.88 88 PRO A O 1
ATOM 690 N N . MET A 1 89 ? 7.570 9.399 3.485 1.00 92.31 89 MET A N 1
ATOM 691 C CA . MET A 1 89 ? 7.644 8.076 2.860 1.00 92.31 89 MET A CA 1
ATOM 692 C C . MET A 1 89 ? 6.350 7.293 3.146 1.00 92.31 89 MET A C 1
ATOM 694 O O . MET A 1 89 ? 6.009 7.132 4.325 1.00 92.31 89 MET A O 1
ATOM 698 N N . PRO A 1 90 ? 5.648 6.770 2.125 1.00 92.38 90 PRO A N 1
ATOM 699 C CA . PRO A 1 90 ? 4.535 5.859 2.353 1.00 92.38 90 PRO A CA 1
ATOM 700 C C . PRO A 1 90 ? 5.025 4.505 2.882 1.00 92.38 90 PRO A C 1
ATOM 702 O O . PRO A 1 90 ? 6.175 4.110 2.688 1.00 92.38 90 PRO A O 1
ATOM 705 N N . ASP A 1 91 ? 4.143 3.755 3.542 1.00 90.56 91 ASP A N 1
ATOM 706 C CA . ASP A 1 91 ? 4.430 2.384 3.976 1.00 90.56 91 ASP A CA 1
ATOM 707 C C . ASP A 1 91 ? 4.584 1.436 2.774 1.00 90.56 91 ASP A C 1
ATOM 709 O O . ASP A 1 91 ? 5.354 0.468 2.825 1.00 90.56 91 ASP A O 1
ATOM 713 N N . ALA A 1 92 ? 3.835 1.705 1.702 1.00 93.50 92 ALA A N 1
ATOM 714 C CA . ALA A 1 92 ? 3.832 0.949 0.457 1.00 93.50 92 ALA A CA 1
ATOM 715 C C . ALA A 1 92 ? 3.288 1.780 -0.713 1.00 93.50 92 ALA A C 1
ATOM 717 O O . ALA A 1 92 ? 2.546 2.740 -0.516 1.00 93.50 92 ALA A O 1
ATOM 718 N N . VAL A 1 93 ? 3.596 1.338 -1.929 1.00 95.00 93 VAL A N 1
ATOM 719 C CA . VAL A 1 93 ? 3.012 1.838 -3.181 1.00 95.00 93 VAL A CA 1
ATOM 720 C C . VAL A 1 93 ? 2.387 0.666 -3.922 1.00 95.00 93 VAL A C 1
ATOM 722 O O . VAL A 1 93 ? 2.966 -0.419 -3.927 1.00 95.00 93 VAL A O 1
ATOM 725 N N . THR A 1 94 ? 1.196 0.846 -4.488 1.00 95.00 94 THR A N 1
ATOM 726 C CA . THR A 1 94 ? 0.540 -0.148 -5.349 1.00 95.00 94 THR A CA 1
ATOM 727 C C . THR A 1 94 ? 0.356 0.402 -6.750 1.00 95.00 94 THR A C 1
ATOM 729 O O . THR A 1 94 ? -0.172 1.500 -6.903 1.00 95.00 94 THR A O 1
ATOM 732 N N . PHE A 1 95 ? 0.772 -0.388 -7.729 1.00 94.44 95 PHE A N 1
ATOM 733 C CA . PHE A 1 95 ? 0.566 -0.170 -9.152 1.00 94.44 95 PHE A CA 1
ATOM 734 C C . PHE A 1 95 ? -0.425 -1.213 -9.651 1.00 94.44 95 PHE A C 1
ATOM 736 O O . PHE A 1 95 ? -0.337 -2.380 -9.258 1.00 94.44 95 PHE A O 1
ATOM 743 N N . GLU A 1 96 ? -1.353 -0.783 -10.492 1.00 92.19 96 GLU A N 1
ATOM 744 C CA . GLU A 1 96 ? -2.253 -1.663 -11.232 1.00 92.19 96 GLU A CA 1
ATOM 745 C C . GLU A 1 96 ? -1.658 -1.893 -12.619 1.00 92.19 96 GLU A C 1
ATOM 747 O O . GLU A 1 96 ? -0.995 -1.011 -13.173 1.00 92.19 96 GLU A O 1
ATOM 752 N N . LYS A 1 97 ? -1.873 -3.084 -13.168 1.00 88.25 97 LYS A N 1
ATOM 753 C CA . LYS A 1 97 ? -1.622 -3.355 -14.575 1.00 88.25 97 LYS A CA 1
ATOM 754 C C . LYS A 1 97 ? -2.911 -3.171 -15.357 1.00 88.25 97 LYS A C 1
ATOM 756 O O . LYS A 1 97 ? -3.895 -3.855 -15.068 1.00 88.25 97 LYS A O 1
ATOM 761 N N . ASP A 1 98 ? -2.923 -2.256 -16.317 1.00 86.06 98 ASP A N 1
ATOM 762 C CA . ASP A 1 98 ? -4.135 -1.971 -17.077 1.00 86.06 98 ASP A CA 1
ATOM 763 C C . ASP A 1 98 ? -4.490 -3.083 -18.079 1.00 86.06 98 ASP A C 1
ATOM 765 O O . ASP A 1 98 ? -3.818 -4.111 -18.214 1.00 86.06 98 ASP A O 1
ATOM 769 N N . PHE A 1 99 ? -5.608 -2.879 -18.776 1.00 82.75 99 PHE A N 1
ATOM 770 C CA . PHE A 1 99 ? -6.112 -3.805 -19.788 1.00 82.75 99 PHE A CA 1
ATOM 771 C C . PHE A 1 99 ? -5.310 -3.802 -21.094 1.00 82.75 99 PHE A C 1
ATOM 773 O O . PHE A 1 99 ? -5.473 -4.736 -21.882 1.00 82.75 99 PHE A O 1
ATOM 780 N N . ASP A 1 100 ? -4.443 -2.808 -21.298 1.00 82.50 100 ASP A N 1
ATOM 781 C CA . ASP A 1 100 ? -3.499 -2.736 -22.414 1.00 82.50 100 ASP A CA 1
ATOM 782 C C . ASP A 1 100 ? -2.150 -3.399 -22.066 1.00 82.50 100 ASP A C 1
ATOM 784 O O . ASP A 1 100 ? -1.271 -3.504 -22.920 1.00 82.50 100 ASP A O 1
ATOM 788 N N . ASN A 1 101 ? -2.063 -3.997 -20.867 1.00 79.00 101 ASN A N 1
ATOM 789 C CA . ASN A 1 101 ? -0.919 -4.730 -20.332 1.00 79.00 101 ASN A CA 1
ATOM 790 C C . ASN A 1 101 ? 0.267 -3.828 -19.950 1.00 79.00 101 ASN A C 1
ATOM 792 O O . ASN A 1 101 ? 1.400 -4.313 -19.881 1.00 79.00 101 ASN A O 1
ATOM 796 N N . ASP A 1 102 ? -0.014 -2.574 -19.602 1.00 84.56 102 ASP A N 1
ATOM 797 C CA . ASP A 1 102 ? 0.971 -1.605 -19.137 1.00 84.56 102 ASP A CA 1
ATOM 798 C C . ASP A 1 102 ? 0.846 -1.384 -17.623 1.00 84.56 102 ASP A C 1
ATOM 800 O O . ASP A 1 102 ? -0.241 -1.393 -17.034 1.00 84.56 102 ASP A O 1
ATOM 804 N N . TRP A 1 103 ? 1.988 -1.228 -16.953 1.00 87.44 103 TRP A N 1
ATOM 805 C CA . TRP A 1 103 ? 2.002 -0.837 -15.547 1.00 87.44 103 TRP A CA 1
ATOM 806 C C . TRP A 1 103 ? 1.662 0.639 -15.430 1.00 87.44 103 TRP A C 1
ATOM 808 O O . TRP A 1 103 ? 2.406 1.499 -15.894 1.00 87.44 103 TRP A O 1
ATOM 818 N N . VAL A 1 104 ? 0.556 0.942 -14.759 1.00 87.56 104 VAL A N 1
ATOM 819 C CA . VAL A 1 104 ? 0.049 2.307 -14.716 1.00 87.56 104 VAL A CA 1
ATOM 820 C C . VAL A 1 104 ? 0.863 3.137 -13.719 1.00 87.56 104 VAL A C 1
ATOM 822 O O . VAL A 1 104 ? 0.763 2.961 -12.502 1.00 87.56 104 VAL A O 1
ATOM 825 N N . SER A 1 105 ? 1.691 4.046 -14.239 1.00 88.00 105 SER A N 1
ATOM 826 C CA . SER A 1 105 ? 2.460 5.017 -13.447 1.00 88.00 105 SER A CA 1
ATOM 827 C C . SER A 1 105 ? 1.571 6.122 -12.859 1.00 88.00 105 SER A C 1
ATOM 829 O O . SER A 1 105 ? 1.850 6.630 -11.769 1.00 88.00 105 SER A O 1
ATOM 831 N N . TYR A 1 106 ? 0.479 6.460 -13.550 1.00 87.12 106 TYR A N 1
ATOM 832 C CA . TYR A 1 106 ? -0.544 7.398 -13.098 1.00 87.12 106 TYR A CA 1
ATOM 833 C C . TYR A 1 106 ? -1.583 6.714 -12.196 1.00 87.12 106 TYR A C 1
ATOM 835 O O . TYR A 1 106 ? -1.952 5.561 -12.385 1.00 87.12 106 TYR A O 1
ATOM 843 N N . GLY A 1 107 ? -2.079 7.411 -11.178 1.00 86.69 107 GLY A N 1
ATOM 844 C CA . GLY A 1 107 ? -3.065 6.858 -10.250 1.00 86.69 107 GLY A CA 1
ATOM 845 C C . GLY A 1 107 ? -2.532 5.728 -9.362 1.00 86.69 107 GLY A C 1
ATOM 846 O O . GLY A 1 107 ? -3.324 4.983 -8.783 1.00 86.69 107 GLY A O 1
ATOM 847 N N . ALA A 1 108 ? -1.213 5.607 -9.203 1.00 93.88 108 ALA A N 1
ATOM 848 C CA . ALA A 1 108 ? -0.631 4.662 -8.264 1.00 93.88 108 ALA A CA 1
ATOM 849 C C . ALA A 1 108 ? -1.113 4.969 -6.838 1.00 93.88 108 ALA A C 1
ATOM 851 O O . ALA A 1 108 ? -1.222 6.121 -6.414 1.00 93.88 108 ALA A O 1
ATOM 852 N N . THR A 1 109 ? -1.406 3.929 -6.061 1.00 95.19 109 THR A N 1
ATOM 853 C CA . THR A 1 109 ? -1.938 4.094 -4.705 1.00 95.19 109 THR A CA 1
ATOM 854 C C . THR A 1 109 ? -0.807 4.120 -3.682 1.00 95.19 109 THR A C 1
ATOM 856 O O . THR A 1 109 ? -0.142 3.106 -3.450 1.00 95.19 109 THR A O 1
ATOM 859 N N . LEU A 1 110 ? -0.619 5.256 -3.013 1.00 94.44 110 LEU A N 1
ATOM 860 C CA . LEU A 1 110 ? 0.258 5.402 -1.853 1.00 94.44 110 LEU A CA 1
ATOM 861 C C . LEU A 1 110 ? -0.473 4.966 -0.585 1.00 94.44 110 LEU A C 1
ATOM 863 O O . LEU A 1 110 ? -1.602 5.386 -0.338 1.00 94.44 110 LEU A O 1
ATOM 867 N N . HIS A 1 111 ? 0.179 4.158 0.249 1.00 91.31 111 HIS A N 1
ATOM 868 C CA . HIS A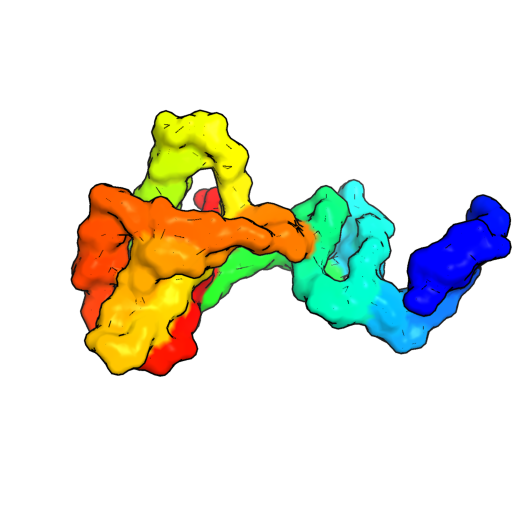 1 111 ? -0.384 3.651 1.503 1.00 91.31 111 HIS A CA 1
ATOM 869 C C . HIS A 1 111 ? 0.276 4.339 2.699 1.00 91.31 111 HIS A C 1
ATOM 871 O O . HIS A 1 111 ? 1.475 4.178 2.915 1.00 91.31 111 HIS A O 1
ATOM 877 N N . TYR A 1 112 ? -0.511 5.052 3.507 1.00 87.62 112 TYR A N 1
ATOM 878 C CA . TYR A 1 112 ? -0.097 5.675 4.770 1.00 87.62 112 TYR A CA 1
ATOM 879 C C . TYR A 1 112 ? -0.963 5.133 5.910 1.00 87.62 112 TYR A C 1
ATOM 881 O O . TYR A 1 112 ? -1.984 5.720 6.290 1.00 87.62 112 TYR A O 1
ATOM 889 N N . GLY A 1 113 ? -0.590 3.974 6.447 1.00 82.94 113 GLY A N 1
ATOM 890 C CA . GLY A 1 113 ? -1.452 3.216 7.344 1.00 82.94 113 GLY A CA 1
ATOM 891 C C . GLY A 1 113 ? -2.831 2.927 6.731 1.00 82.94 113 GLY A C 1
ATOM 892 O O . GLY A 1 113 ? -2.884 2.258 5.708 1.00 82.94 113 GLY A O 1
ATOM 893 N N . PRO A 1 114 ? -3.959 3.368 7.321 1.00 77.88 114 PRO A N 1
ATOM 894 C CA . PRO A 1 114 ? -5.297 3.098 6.790 1.00 77.88 114 PRO A CA 1
ATOM 895 C C . PRO A 1 114 ? -5.699 4.074 5.675 1.00 77.88 114 PRO A C 1
ATOM 897 O O . PRO A 1 114 ? -6.781 3.929 5.112 1.00 77.88 114 PRO A O 1
ATOM 900 N N . ARG A 1 115 ? -4.902 5.126 5.443 1.00 84.56 115 ARG A N 1
ATOM 901 C CA . ARG A 1 115 ? -5.188 6.161 4.455 1.00 84.56 115 ARG A CA 1
ATOM 902 C C . ARG A 1 115 ? -4.475 5.803 3.167 1.00 84.56 115 ARG A C 1
ATOM 904 O O . ARG A 1 115 ? -3.323 5.370 3.192 1.00 84.56 115 ARG A O 1
ATOM 911 N N . THR A 1 116 ? -5.156 6.040 2.060 1.00 89.69 116 THR A N 1
ATOM 912 C CA . THR A 1 116 ? -4.592 5.894 0.726 1.00 89.69 116 THR A CA 1
ATOM 913 C C . THR A 1 116 ? -4.723 7.200 -0.033 1.00 89.69 116 THR A C 1
ATOM 915 O O . THR A 1 116 ? -5.729 7.898 0.102 1.00 89.69 116 THR A O 1
ATOM 918 N N . GLU A 1 117 ? -3.712 7.519 -0.826 1.00 93.69 117 GLU A N 1
ATOM 919 C CA . GLU A 1 117 ? -3.672 8.701 -1.687 1.00 93.69 117 GLU A CA 1
ATOM 920 C C . GLU A 1 117 ? -3.269 8.246 -3.094 1.00 93.69 117 GLU A C 1
ATOM 922 O O . GLU A 1 117 ? -2.470 7.320 -3.230 1.00 93.69 117 GLU A O 1
ATOM 927 N N . LEU A 1 118 ? -3.854 8.848 -4.130 1.00 95.31 118 LEU A N 1
ATOM 928 C CA . LEU A 1 118 ? -3.437 8.595 -5.510 1.00 95.31 118 LEU A CA 1
ATOM 929 C C . LEU A 1 118 ? -2.245 9.489 -5.839 1.00 95.31 118 LEU A C 1
ATOM 931 O O . LEU A 1 118 ? -2.206 10.645 -5.413 1.00 95.31 118 LEU A O 1
ATOM 935 N N . HIS A 1 119 ? -1.295 8.953 -6.592 1.00 94.31 119 HIS A N 1
ATOM 936 C CA . HIS A 1 119 ? -0.086 9.655 -6.989 1.00 94.31 119 HIS A CA 1
ATOM 937 C C . HIS A 1 119 ? 0.317 9.259 -8.400 1.00 94.31 119 HIS A C 1
ATOM 939 O O . HIS A 1 119 ? 0.295 8.079 -8.744 1.00 94.31 119 HIS A O 1
ATOM 945 N N . ASP A 1 120 ? 0.724 10.252 -9.181 1.00 94.50 120 ASP A N 1
ATOM 946 C CA . ASP A 1 120 ? 1.236 10.042 -10.527 1.00 94.50 120 ASP A CA 1
ATOM 947 C C . ASP A 1 120 ? 2.761 10.043 -10.473 1.00 94.50 120 ASP A C 1
ATOM 949 O O . ASP A 1 120 ? 3.387 10.997 -9.999 1.00 94.50 120 ASP A O 1
ATOM 953 N N . PHE A 1 121 ? 3.359 8.946 -10.920 1.00 93.69 121 PHE A N 1
ATOM 954 C CA . PHE A 1 121 ? 4.800 8.828 -11.054 1.00 93.69 121 PHE A CA 1
ATOM 955 C C . PHE A 1 121 ? 5.251 9.203 -12.460 1.00 93.69 121 PHE A C 1
ATOM 957 O O . PHE A 1 121 ? 4.580 8.898 -13.438 1.00 93.69 121 PHE A O 1
ATOM 964 N N . ASP A 1 122 ? 6.424 9.824 -12.534 1.00 88.44 122 ASP A N 1
ATOM 965 C CA . ASP A 1 122 ? 7.083 10.228 -13.767 1.00 88.44 122 ASP A CA 1
ATOM 966 C C . ASP A 1 122 ? 8.568 9.819 -13.770 1.00 88.44 122 ASP A C 1
ATOM 968 O O . ASP A 1 122 ? 9.142 9.366 -12.765 1.00 88.44 122 ASP A O 1
ATOM 972 N N . GLY A 1 123 ? 9.201 9.963 -14.935 1.00 90.12 123 GLY A N 1
ATOM 973 C CA . GLY A 1 123 ? 10.647 9.828 -15.099 1.00 90.12 123 GLY A CA 1
ATOM 974 C C . GLY A 1 123 ? 11.151 8.435 -14.734 1.00 90.12 123 GLY A C 1
ATOM 975 O O . GLY A 1 123 ? 10.670 7.437 -15.251 1.00 90.12 123 GLY A O 1
ATOM 976 N N . ALA A 1 124 ? 12.124 8.347 -13.823 1.00 90.38 124 ALA A N 1
ATOM 977 C CA . ALA A 1 124 ? 12.796 7.080 -13.527 1.00 90.38 124 ALA A CA 1
ATOM 978 C C . ALA A 1 124 ? 11.858 5.985 -12.983 1.00 90.38 124 ALA A C 1
ATOM 980 O O . ALA A 1 124 ? 12.156 4.805 -13.146 1.00 90.38 124 ALA A O 1
ATOM 981 N N . VAL A 1 125 ? 10.760 6.349 -12.306 1.00 91.12 125 VAL A N 1
ATOM 982 C CA . VAL A 1 125 ? 9.788 5.354 -11.819 1.00 91.12 125 VAL A CA 1
ATOM 983 C C . VAL A 1 125 ? 8.973 4.813 -12.986 1.00 91.12 125 VAL A C 1
ATOM 985 O O . VAL A 1 125 ? 8.833 3.603 -13.101 1.00 91.12 125 VAL A O 1
ATOM 988 N N . GLU A 1 126 ? 8.481 5.699 -13.849 1.00 91.31 126 GLU A N 1
ATOM 989 C CA . GLU A 1 126 ? 7.734 5.352 -15.061 1.00 91.31 126 GLU A CA 1
ATOM 990 C C . GLU A 1 126 ? 8.583 4.490 -16.005 1.00 91.31 126 GLU A C 1
ATOM 992 O O . GLU A 1 126 ? 8.19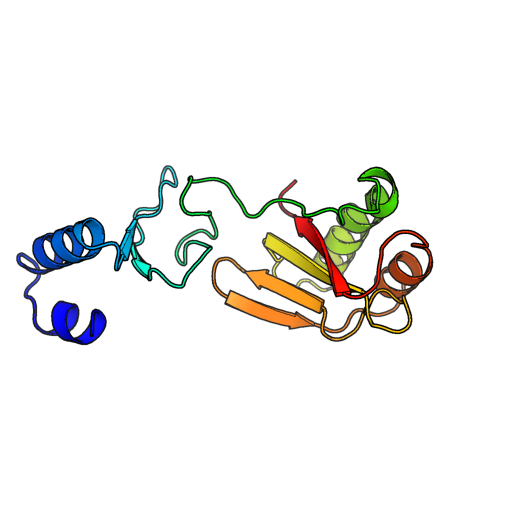6 3.371 -16.317 1.00 91.31 126 GLU A O 1
ATOM 997 N N . GLU A 1 127 ? 9.812 4.912 -16.317 1.00 90.44 127 GLU A N 1
ATOM 998 C CA . GLU A 1 127 ? 10.752 4.134 -17.140 1.00 90.44 127 GLU A CA 1
ATOM 999 C C . GLU A 1 127 ? 11.030 2.737 -16.559 1.00 90.44 127 GLU A C 1
ATOM 1001 O O . GLU A 1 127 ? 11.191 1.758 -17.291 1.00 90.44 127 GLU A O 1
ATOM 1006 N N . ALA A 1 128 ? 11.111 2.629 -15.228 1.00 90.94 128 ALA A N 1
ATOM 1007 C CA . ALA A 1 128 ? 11.319 1.350 -14.563 1.00 90.94 128 ALA A CA 1
ATOM 1008 C C . ALA A 1 128 ? 10.071 0.463 -14.584 1.00 90.94 128 ALA A C 1
ATOM 1010 O O . ALA A 1 128 ? 10.230 -0.753 -14.528 1.00 90.94 128 ALA A O 1
ATOM 1011 N N . LEU A 1 129 ? 8.869 1.044 -14.639 1.00 90.88 129 LEU A N 1
ATOM 1012 C CA . LEU A 1 129 ? 7.611 0.316 -14.787 1.00 90.88 129 LEU A CA 1
ATOM 1013 C C . LEU A 1 129 ? 7.424 -0.181 -16.226 1.00 90.88 129 LEU A C 1
ATOM 1015 O O . LEU A 1 129 ? 7.097 -1.351 -16.415 1.00 90.88 129 LEU A O 1
ATOM 1019 N N . ASP A 1 130 ? 7.731 0.655 -17.218 1.00 87.19 130 ASP A N 1
ATOM 1020 C CA . ASP A 1 130 ? 7.670 0.315 -18.647 1.00 87.19 130 ASP A CA 1
ATOM 1021 C C . ASP A 1 130 ? 8.602 -0.847 -19.016 1.00 87.19 130 ASP A C 1
ATOM 1023 O O . ASP A 1 130 ? 8.333 -1.621 -19.932 1.00 87.19 130 ASP A O 1
ATOM 1027 N N . ALA A 1 131 ? 9.711 -1.005 -18.289 1.00 85.44 131 ALA A N 1
ATOM 1028 C CA . ALA A 1 131 ? 10.658 -2.097 -18.499 1.00 85.44 131 ALA A CA 1
ATOM 1029 C C . ALA A 1 131 ? 10.174 -3.465 -17.962 1.00 85.44 131 ALA A C 1
ATOM 1031 O O . ALA A 1 131 ? 10.897 -4.461 -18.078 1.00 85.44 131 ALA A O 1
ATOM 1032 N N . LEU A 1 132 ? 8.996 -3.537 -17.332 1.00 85.31 132 LEU A N 1
ATOM 1033 C CA . LEU A 1 132 ? 8.486 -4.744 -16.677 1.00 85.31 132 LEU A CA 1
ATOM 1034 C C . LEU A 1 132 ? 7.523 -5.515 -17.582 1.00 85.31 132 LEU A C 1
ATOM 1036 O O . LEU A 1 132 ? 6.312 -5.316 -17.561 1.00 85.31 132 LEU A O 1
ATOM 1040 N N . ASP A 1 133 ? 8.042 -6.523 -18.272 1.00 72.06 133 ASP A N 1
ATOM 1041 C CA . ASP A 1 133 ? 7.239 -7.330 -19.204 1.00 72.06 133 ASP A CA 1
ATOM 1042 C C . ASP A 1 133 ? 6.279 -8.338 -18.535 1.00 72.06 133 ASP A C 1
ATOM 1044 O O . ASP A 1 133 ? 5.462 -8.972 -19.205 1.00 72.06 133 ASP A O 1
ATOM 1048 N N . ARG A 1 134 ? 6.368 -8.554 -17.216 1.00 68.25 134 ARG A N 1
ATOM 1049 C CA . ARG A 1 134 ? 5.695 -9.675 -16.534 1.00 68.25 134 ARG A CA 1
ATOM 1050 C C . ARG A 1 134 ? 4.565 -9.202 -15.631 1.00 68.25 134 ARG A C 1
ATOM 1052 O O . ARG A 1 134 ? 4.824 -8.694 -14.541 1.00 68.25 134 ARG A O 1
ATOM 1059 N N . ALA A 1 135 ? 3.331 -9.380 -16.094 1.00 75.25 135 ALA A N 1
ATOM 1060 C CA . ALA A 1 135 ? 2.121 -9.623 -15.300 1.00 75.25 135 ALA A CA 1
ATOM 1061 C C . ALA A 1 135 ? 0.911 -9.793 -16.241 1.00 75.25 135 ALA A C 1
ATOM 1063 O O . ALA A 1 135 ? 1.009 -9.373 -17.394 1.00 75.25 135 ALA A O 1
ATOM 1064 N N . GLU A 1 136 ? -0.200 -10.363 -15.780 1.00 80.81 136 GLU A N 1
ATOM 1065 C CA . GLU A 1 136 ? -1.465 -10.367 -16.529 1.00 80.81 136 GLU A CA 1
ATOM 1066 C C . GLU A 1 136 ? -2.242 -9.053 -16.284 1.00 80.81 136 GLU A C 1
ATOM 1068 O O . GLU A 1 136 ? -2.088 -8.440 -15.222 1.00 80.81 136 GLU A O 1
ATOM 1073 N N . PRO A 1 137 ? -3.101 -8.614 -17.222 1.00 82.50 137 PRO A N 1
ATOM 1074 C CA . PRO A 1 137 ? -3.978 -7.461 -17.021 1.00 82.50 137 PRO A CA 1
ATOM 1075 C C . PRO A 1 137 ? -4.866 -7.567 -15.773 1.00 82.50 137 PRO A C 1
ATOM 1077 O O . PRO A 1 137 ? -5.433 -8.625 -15.484 1.00 82.50 137 PRO A O 1
ATOM 1080 N N . GLY A 1 138 ? -5.038 -6.453 -15.058 1.00 82.81 138 GLY A N 1
ATOM 1081 C CA . GLY A 1 138 ? -5.840 -6.366 -13.833 1.00 82.81 138 GLY A CA 1
ATOM 1082 C C . GLY A 1 138 ? -5.162 -6.940 -12.583 1.00 82.81 138 GLY A C 1
ATOM 1083 O O . GLY A 1 138 ? -5.817 -7.127 -11.554 1.00 82.81 138 GLY A O 1
ATOM 1084 N N . GLU A 1 139 ? -3.869 -7.265 -12.656 1.00 89.44 139 GLU A N 1
ATOM 1085 C CA . GLU A 1 139 ? -3.074 -7.639 -11.488 1.00 89.44 139 GLU A CA 1
ATOM 1086 C C . GLU A 1 139 ? -2.432 -6.416 -10.815 1.00 89.44 139 GLU A C 1
ATOM 1088 O O . GLU A 1 139 ? -2.015 -5.463 -11.467 1.00 89.44 139 GLU A O 1
ATOM 1093 N N . ASP A 1 140 ? -2.295 -6.483 -9.487 1.00 92.25 140 ASP A N 1
ATOM 1094 C CA . ASP A 1 140 ? -1.657 -5.428 -8.697 1.00 92.25 140 ASP A CA 1
ATOM 1095 C C . ASP A 1 140 ? -0.256 -5.841 -8.247 1.00 92.25 140 ASP A C 1
ATOM 1097 O O . ASP A 1 140 ? -0.063 -6.916 -7.658 1.00 92.25 140 ASP A O 1
ATOM 1101 N N . LEU A 1 141 ? 0.692 -4.920 -8.380 1.00 93.12 141 LEU A N 1
ATOM 1102 C CA . LEU A 1 141 ? 1.989 -4.969 -7.721 1.00 93.12 141 LEU A CA 1
ATOM 1103 C C . LEU A 1 141 ? 1.989 -4.012 -6.536 1.00 93.12 141 LEU A C 1
ATOM 1105 O O . LEU A 1 141 ? 1.810 -2.810 -6.699 1.00 93.12 141 LEU A O 1
ATOM 1109 N N . ARG A 1 142 ? 2.288 -4.514 -5.337 1.00 94.25 142 ARG A N 1
ATOM 1110 C CA . ARG A 1 142 ? 2.537 -3.671 -4.162 1.00 94.25 142 ARG A CA 1
ATOM 1111 C C . ARG A 1 142 ? 3.973 -3.795 -3.698 1.00 94.25 142 ARG A C 1
ATOM 1113 O O . ARG A 1 142 ? 4.435 -4.899 -3.419 1.00 94.25 142 ARG A O 1
ATOM 1120 N N . VAL A 1 143 ? 4.632 -2.661 -3.508 1.00 94.31 143 VAL A N 1
ATOM 1121 C CA . VAL A 1 143 ? 6.003 -2.568 -3.005 1.00 94.31 143 VAL A CA 1
ATOM 1122 C C . VAL A 1 143 ? 5.984 -1.922 -1.625 1.00 94.31 143 VAL A C 1
ATOM 1124 O O . VAL A 1 143 ? 5.610 -0.761 -1.486 1.00 94.31 143 VAL A O 1
ATOM 1127 N N . ALA A 1 144 ? 6.380 -2.664 -0.591 1.00 92.94 144 ALA A N 1
ATOM 1128 C CA . ALA A 1 144 ? 6.539 -2.132 0.760 1.00 92.94 144 ALA A CA 1
ATOM 1129 C C . ALA A 1 144 ? 7.881 -1.400 0.911 1.00 92.94 144 ALA A C 1
ATOM 1131 O O . ALA A 1 144 ? 8.919 -1.920 0.489 1.00 92.94 144 ALA A O 1
ATOM 1132 N N . LEU A 1 145 ? 7.873 -0.222 1.548 1.00 92.25 145 LEU A N 1
ATOM 1133 C CA . LEU A 1 145 ? 9.028 0.692 1.585 1.00 92.25 145 LEU A CA 1
ATOM 1134 C C . LEU A 1 145 ? 9.763 0.763 2.933 1.00 92.25 145 LEU A C 1
ATOM 1136 O O . LEU A 1 145 ? 10.813 1.389 3.018 1.00 92.25 145 LEU A O 1
ATOM 1140 N N . TYR A 1 146 ? 9.272 0.102 3.986 1.00 81.94 146 TYR A N 1
ATOM 1141 C CA . TYR A 1 146 ? 9.922 0.094 5.312 1.00 81.94 146 TYR A CA 1
ATOM 1142 C C . TYR A 1 146 ? 11.092 -0.903 5.446 1.00 81.94 146 TYR A C 1
ATOM 1144 O O . TYR A 1 146 ? 11.541 -1.151 6.570 1.00 81.94 146 TYR A O 1
ATOM 1152 N N . ARG A 1 147 ? 11.511 -1.545 4.349 1.00 63.56 147 ARG A N 1
ATOM 1153 C CA . ARG A 1 147 ? 12.585 -2.550 4.322 1.00 63.56 147 ARG A CA 1
ATOM 1154 C C . ARG A 1 147 ? 13.903 -1.964 3.853 1.00 63.56 147 ARG A C 1
ATOM 1156 O O . ARG A 1 147 ? 13.868 -1.174 2.884 1.00 63.56 147 ARG A O 1
#

Sequence (147 aa):
MIEKALRAANEQQEEVVREVFRAAGLLWQCKGRDCLFDNTAAQELCEGCGRQRNGRRIADRVPPSSHPDDFAALRPLLQAYFTGQGTPMPDAVTFEKDFDNDWVSYGATLHYGPRTELHDFDGAVEEALDALDRAEPGEDLRVALYR